Protein AF-A0A2V8T3X6-F1 (afdb_monomer)

Nearest PDB structures (foldseek):
  3t02-assembly1_A  TM=8.753E-01  e=1.734E-02  Sinorhizobium meliloti 1021
  6wfj-assembly2_BcB  TM=7.914E-01  e=2.258E-02  Homo sapiens
  3t01-assembly1_A  TM=7.800E-01  e=1.978E-02  Sinorhizobium meliloti 1021
  1ei6-assembly2_C  TM=6.274E-01  e=7.409E-02  Pseudomonas fluorescens

Mean predicted aligned error: 9.65 Å

Structure (mmCIF, N/CA/C/O backbone):
data_AF-A0A2V8T3X6-F1
#
_entry.id   AF-A0A2V8T3X6-F1
#
loop_
_atom_site.group_PDB
_atom_site.id
_atom_site.type_symbol
_atom_site.label_atom_id
_atom_site.label_alt_id
_atom_site.label_comp_id
_atom_site.label_asym_id
_atom_site.label_entity_id
_atom_site.label_seq_id
_atom_site.pdbx_PDB_ins_code
_atom_site.Cartn_x
_atom_site.Cartn_y
_atom_site.Cartn_z
_atom_site.occupancy
_atom_site.B_iso_or_equiv
_atom_site.auth_seq_id
_atom_site.auth_comp_id
_atom_site.auth_asym_id
_atom_site.auth_atom_id
_atom_site.pdbx_PDB_model_num
ATOM 1 N N . MET A 1 1 ? -16.114 24.938 5.531 1.00 47.91 1 MET A N 1
ATOM 2 C CA . MET A 1 1 ? -16.266 23.629 6.208 1.00 47.91 1 MET A CA 1
ATOM 3 C C . MET A 1 1 ? -14.876 23.075 6.481 1.00 47.91 1 MET A C 1
ATOM 5 O O . MET A 1 1 ? -14.012 23.322 5.645 1.00 47.91 1 MET A O 1
ATOM 9 N N . PRO A 1 2 ? -14.614 22.408 7.617 1.00 52.16 2 PRO A N 1
ATOM 10 C CA . PRO A 1 2 ? -13.317 21.776 7.837 1.00 52.16 2 PRO A CA 1
ATOM 11 C C . PRO A 1 2 ? -13.051 20.763 6.718 1.00 52.16 2 PRO A C 1
ATOM 13 O O . PRO A 1 2 ? -13.917 19.961 6.376 1.00 52.16 2 PRO A O 1
ATOM 16 N N . THR A 1 3 ? -11.872 20.837 6.107 1.00 78.81 3 THR A N 1
ATOM 17 C CA . THR A 1 3 ? -11.447 19.903 5.062 1.00 78.81 3 THR A CA 1
ATOM 18 C C . THR A 1 3 ? -11.249 18.522 5.680 1.00 78.81 3 THR A C 1
ATOM 20 O O . THR A 1 3 ? -10.378 18.354 6.538 1.00 78.81 3 THR A O 1
ATOM 23 N N . MET A 1 4 ? -12.049 17.542 5.257 1.00 88.06 4 MET A N 1
ATOM 24 C CA . MET A 1 4 ? -11.884 16.150 5.672 1.00 88.06 4 MET A CA 1
ATOM 25 C C . MET A 1 4 ? -10.537 15.630 5.156 1.00 88.06 4 MET A C 1
ATOM 27 O O . MET A 1 4 ? -10.270 15.676 3.957 1.00 88.06 4 MET A O 1
ATOM 31 N N . ARG A 1 5 ? -9.674 15.165 6.063 1.00 92.75 5 ARG A N 1
ATOM 32 C CA . ARG A 1 5 ? -8.387 14.545 5.724 1.00 92.75 5 ARG A CA 1
ATOM 33 C C . ARG A 1 5 ? -8.517 13.035 5.850 1.00 92.75 5 ARG A C 1
ATOM 35 O O . ARG A 1 5 ? -9.055 12.557 6.844 1.00 92.75 5 ARG A O 1
ATOM 42 N N . ILE A 1 6 ? -8.006 12.309 4.862 1.00 95.06 6 ILE A N 1
ATOM 43 C CA . ILE A 1 6 ? -8.015 10.845 4.832 1.00 95.06 6 ILE A CA 1
ATOM 44 C C . ILE A 1 6 ? -6.579 10.357 5.020 1.00 95.06 6 ILE A C 1
ATOM 46 O O . ILE A 1 6 ? -5.669 10.841 4.350 1.00 95.06 6 ILE A O 1
ATOM 50 N N . LEU A 1 7 ? -6.389 9.396 5.923 1.00 95.69 7 LEU A N 1
ATOM 51 C CA . LEU A 1 7 ? -5.131 8.681 6.113 1.00 95.69 7 LEU A CA 1
ATOM 52 C C . LEU A 1 7 ? -5.360 7.204 5.797 1.00 95.69 7 LEU A C 1
ATOM 54 O O . LEU A 1 7 ? -6.243 6.578 6.375 1.00 95.69 7 LEU A O 1
ATOM 58 N N . VAL A 1 8 ? -4.544 6.658 4.899 1.00 96.19 8 VAL A N 1
ATOM 59 C CA . VAL A 1 8 ? -4.535 5.230 4.574 1.00 96.19 8 VAL A CA 1
ATOM 60 C C . VAL A 1 8 ? -3.211 4.650 5.047 1.00 96.19 8 VAL A C 1
ATOM 62 O O . VAL A 1 8 ? -2.148 5.123 4.652 1.00 96.19 8 VAL A O 1
ATOM 65 N N . ILE A 1 9 ? -3.283 3.628 5.898 1.00 95.75 9 ILE A N 1
ATOM 66 C CA . ILE A 1 9 ? -2.121 2.894 6.400 1.00 95.75 9 ILE A CA 1
ATOM 67 C C . ILE A 1 9 ? -2.224 1.474 5.862 1.00 95.75 9 ILE A C 1
ATOM 69 O O . ILE A 1 9 ? -3.208 0.785 6.120 1.00 95.75 9 ILE A O 1
ATOM 73 N N . GLY A 1 10 ? -1.214 1.039 5.113 1.00 94.50 10 GLY A N 1
ATOM 74 C CA . GLY A 1 10 ? -1.100 -0.350 4.689 1.00 94.50 10 GLY A CA 1
ATOM 75 C C . GLY A 1 10 ? -0.056 -1.079 5.529 1.00 94.50 10 GLY A C 1
ATOM 76 O O . GLY A 1 10 ? 1.071 -0.606 5.670 1.00 94.50 10 GLY A O 1
ATOM 77 N N . LEU A 1 11 ? -0.445 -2.224 6.085 1.00 94.62 11 LEU A N 1
ATOM 78 C CA . LEU A 1 11 ? 0.423 -3.116 6.847 1.00 94.62 11 LEU A CA 1
ATOM 79 C C . LEU A 1 11 ? 0.722 -4.346 5.978 1.00 94.62 11 LEU A C 1
ATOM 81 O O . LEU A 1 11 ? -0.185 -5.123 5.682 1.00 94.62 11 LEU A O 1
ATOM 85 N N . ASP A 1 12 ? 1.969 -4.507 5.531 1.00 92.62 12 ASP A N 1
ATOM 86 C CA . ASP A 1 12 ? 2.353 -5.655 4.696 1.00 92.62 12 ASP A CA 1
ATOM 87 C C . ASP A 1 12 ? 2.423 -6.941 5.537 1.00 92.62 12 ASP A C 1
ATOM 89 O O . ASP A 1 12 ? 2.841 -6.911 6.696 1.00 92.62 12 ASP A O 1
ATOM 93 N N . ALA A 1 13 ? 1.989 -8.063 4.959 1.00 91.69 13 ALA A N 1
ATOM 94 C CA . ALA A 1 13 ? 1.886 -9.379 5.602 1.00 91.69 13 ALA A CA 1
ATOM 95 C C . ALA A 1 13 ? 1.065 -9.441 6.917 1.00 91.69 13 ALA A C 1
ATOM 97 O O . ALA A 1 13 ? 1.122 -10.440 7.638 1.00 91.69 13 ALA A O 1
ATOM 98 N N . ALA A 1 14 ? 0.256 -8.423 7.226 1.00 93.44 14 ALA A N 1
ATOM 99 C CA . ALA A 1 14 ? -0.560 -8.362 8.439 1.00 93.44 14 ALA A CA 1
ATOM 100 C C . ALA A 1 14 ? -1.941 -9.016 8.238 1.00 93.44 14 ALA A C 1
ATOM 102 O O . ALA A 1 14 ? -2.968 -8.341 8.181 1.00 93.44 14 ALA A O 1
ATOM 103 N N . THR A 1 15 ? -1.973 -10.344 8.086 1.00 93.81 15 THR A N 1
ATOM 104 C CA . THR A 1 15 ? -3.241 -11.091 7.964 1.00 93.81 15 THR A CA 1
ATOM 105 C C . THR A 1 15 ? -4.103 -10.967 9.227 1.00 93.81 15 THR A C 1
ATOM 107 O O . THR A 1 15 ? -3.590 -10.888 10.347 1.00 93.81 15 THR A O 1
ATOM 110 N N . MET A 1 16 ? -5.427 -11.034 9.056 1.00 94.56 16 MET A N 1
ATOM 111 C CA . MET A 1 16 ? -6.377 -11.080 10.172 1.00 94.56 16 MET A CA 1
ATOM 112 C C . MET A 1 16 ? -6.177 -12.311 11.067 1.00 94.56 16 MET A C 1
ATOM 114 O O . MET A 1 16 ? -6.451 -12.235 12.258 1.00 94.56 16 MET A O 1
ATOM 118 N N . ASP A 1 17 ? -5.583 -13.392 10.545 1.00 95.69 17 ASP A N 1
ATOM 119 C CA . ASP A 1 17 ? -5.224 -14.578 11.346 1.00 95.69 17 ASP A CA 1
ATOM 120 C C . ASP A 1 17 ? -4.177 -14.279 12.434 1.00 95.69 17 ASP A C 1
ATOM 122 O O . ASP A 1 17 ? -4.052 -15.032 13.395 1.00 95.69 17 ASP A O 1
ATOM 126 N N . LEU A 1 18 ? -3.418 -13.186 12.286 1.00 96.12 18 LEU A N 1
ATOM 127 C CA . LEU A 1 18 ? -2.475 -12.692 13.291 1.00 96.12 18 LEU A CA 1
ATOM 128 C C . LEU A 1 18 ? -3.083 -11.551 14.110 1.00 96.12 18 LEU A C 1
ATOM 130 O O . LEU A 1 18 ? -2.941 -11.519 15.332 1.00 96.12 18 LEU A O 1
ATOM 134 N N . ILE A 1 19 ? -3.768 -10.620 13.439 1.00 97.12 19 ILE A N 1
ATOM 135 C CA . ILE A 1 19 ? -4.337 -9.433 14.084 1.00 97.12 19 ILE A CA 1
ATOM 136 C C . ILE A 1 19 ? -5.408 -9.824 15.104 1.00 97.12 19 ILE A C 1
ATOM 138 O O . ILE A 1 19 ? -5.366 -9.319 16.223 1.00 97.12 19 ILE A O 1
ATOM 142 N N . GLU A 1 20 ? -6.337 -10.721 14.762 1.00 96.62 20 GLU A N 1
ATOM 143 C CA . GLU A 1 20 ? -7.464 -11.071 15.638 1.00 96.62 20 GLU A CA 1
ATOM 144 C C . GLU A 1 20 ? -6.998 -11.714 16.964 1.00 96.62 20 GLU A C 1
ATOM 146 O O . GLU A 1 20 ? -7.388 -11.206 18.022 1.00 96.62 20 GLU A O 1
ATOM 151 N N . PRO A 1 21 ? -6.114 -12.741 16.984 1.00 97.94 21 PRO A N 1
ATOM 152 C CA . PRO A 1 21 ? -5.614 -13.295 18.244 1.00 97.94 21 PRO A CA 1
ATOM 153 C C . PRO A 1 21 ? -4.816 -12.289 19.079 1.00 97.94 21 PRO A C 1
ATOM 155 O O . PRO A 1 21 ? -4.956 -12.251 20.302 1.00 97.94 21 PRO A O 1
ATOM 158 N N . TRP A 1 22 ? -3.987 -11.452 18.447 1.00 98.12 22 TRP A N 1
ATOM 159 C CA . TRP A 1 22 ? -3.198 -10.445 19.163 1.00 98.12 22 TRP A CA 1
ATOM 160 C C . TRP A 1 22 ? -4.058 -9.309 19.719 1.00 98.12 22 TRP A C 1
ATOM 162 O O . TRP A 1 22 ? -3.785 -8.816 20.816 1.00 98.12 22 TRP A O 1
ATOM 172 N N . ALA A 1 23 ? -5.108 -8.913 19.003 1.00 97.50 23 ALA A N 1
ATOM 173 C CA . ALA A 1 23 ? -6.103 -7.963 19.482 1.00 97.50 23 ALA A CA 1
ATOM 174 C C . ALA A 1 23 ? -6.865 -8.526 20.690 1.00 97.50 23 ALA A C 1
ATOM 176 O O . ALA A 1 23 ? -6.985 -7.834 21.702 1.00 97.50 23 ALA A O 1
ATOM 177 N N . ALA A 1 24 ? -7.300 -9.791 20.626 1.00 97.06 24 ALA A N 1
ATOM 178 C CA . ALA A 1 24 ? -7.980 -10.476 21.728 1.00 97.06 24 ALA A CA 1
ATOM 179 C C . ALA A 1 24 ? -7.087 -10.639 22.971 1.00 97.06 24 ALA A C 1
ATOM 181 O O . ALA A 1 24 ? -7.563 -10.516 24.097 1.00 97.06 24 ALA A O 1
ATOM 182 N N . ALA A 1 25 ? -5.782 -10.850 22.776 1.00 98.19 25 ALA A N 1
ATOM 183 C CA . ALA A 1 25 ? -4.788 -10.886 23.850 1.00 98.19 25 ALA A CA 1
ATOM 184 C C . ALA A 1 25 ? -4.411 -9.492 24.402 1.00 98.19 25 ALA A C 1
ATOM 186 O O . ALA A 1 25 ? -3.598 -9.389 25.319 1.00 98.19 25 ALA A O 1
ATOM 187 N N . GLY A 1 26 ? -4.977 -8.410 23.854 1.00 97.81 26 GLY A N 1
ATOM 188 C CA . GLY A 1 26 ? -4.733 -7.038 24.306 1.00 97.81 26 GLY A CA 1
ATOM 189 C C . GLY A 1 26 ? -3.419 -6.419 23.817 1.00 97.81 26 GLY A C 1
ATOM 190 O O . GLY A 1 26 ? -3.028 -5.361 24.305 1.00 97.81 26 GLY A O 1
ATOM 191 N N . HIS A 1 27 ? -2.728 -7.031 22.849 1.00 98.38 27 HIS A N 1
ATOM 192 C CA . HIS A 1 27 ? -1.441 -6.536 22.342 1.00 98.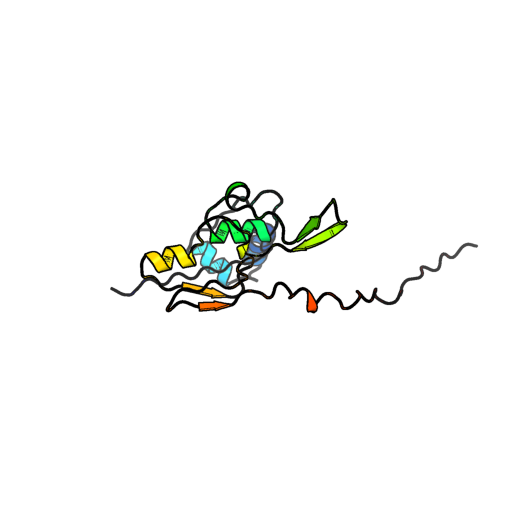38 27 HIS A CA 1
ATOM 193 C C . HIS A 1 27 ? -1.571 -5.395 21.322 1.00 98.38 27 HIS A C 1
ATOM 195 O O . HIS A 1 27 ? -0.602 -4.671 21.096 1.00 98.38 27 HIS A O 1
ATOM 201 N N . LEU A 1 28 ? -2.746 -5.218 20.707 1.00 98.00 28 LEU A N 1
ATOM 202 C CA . LEU A 1 28 ? -2.975 -4.255 19.620 1.00 98.00 28 LEU A CA 1
ATOM 203 C C . LEU A 1 28 ? -4.069 -3.221 19.955 1.00 98.00 28 LEU A C 1
ATOM 205 O O . LEU A 1 28 ? -5.032 -3.094 19.201 1.00 98.00 28 LEU A O 1
ATOM 209 N N . PRO A 1 29 ? -3.943 -2.439 21.044 1.00 97.56 29 PRO A N 1
ATOM 210 C CA . PRO A 1 29 ? -5.030 -1.593 21.549 1.00 97.56 29 PRO A CA 1
ATOM 211 C C . PRO A 1 29 ? -5.560 -0.582 20.520 1.00 97.56 29 PRO A C 1
ATOM 213 O O . PRO A 1 29 ? -6.765 -0.357 20.445 1.00 97.56 29 PRO A O 1
ATOM 216 N N . ALA A 1 30 ? -4.682 -0.013 19.685 1.00 97.19 30 ALA A N 1
ATOM 217 C CA . ALA A 1 30 ? -5.084 0.930 18.641 1.00 97.19 30 ALA A CA 1
ATOM 218 C C . ALA A 1 30 ? -5.902 0.262 17.520 1.00 97.19 30 ALA A C 1
ATOM 220 O O . ALA A 1 30 ? -6.923 0.802 17.104 1.00 97.19 30 ALA A O 1
ATOM 221 N N . LEU A 1 31 ? -5.482 -0.919 17.048 1.00 96.81 31 LEU A N 1
ATOM 222 C CA . LEU A 1 31 ? -6.227 -1.658 16.023 1.00 96.81 31 LEU A CA 1
ATOM 223 C C . LEU A 1 31 ? -7.543 -2.201 16.584 1.00 96.81 31 LEU A C 1
ATOM 225 O O . LEU A 1 31 ? -8.559 -2.100 15.906 1.00 96.81 31 LEU A O 1
ATOM 229 N N . THR A 1 32 ? -7.554 -2.682 17.830 1.00 97.69 32 THR A N 1
ATOM 230 C CA . THR A 1 32 ? -8.784 -3.098 18.518 1.00 97.69 32 THR A CA 1
ATOM 231 C C . THR A 1 32 ? -9.801 -1.956 18.578 1.00 97.69 32 THR A C 1
ATOM 233 O O . THR A 1 32 ? -10.964 -2.162 18.242 1.00 97.69 32 THR A O 1
ATOM 236 N N . GLY A 1 33 ? -9.373 -0.740 18.943 1.00 97.94 33 GLY A N 1
ATOM 237 C CA . GLY A 1 33 ? -10.243 0.442 18.937 1.00 97.94 33 GLY A CA 1
ATOM 238 C C . GLY A 1 33 ? -10.826 0.733 17.552 1.00 97.94 33 GLY A C 1
ATOM 239 O O . GLY A 1 33 ? -12.040 0.843 17.403 1.00 97.94 33 GLY A O 1
ATOM 240 N N . LEU A 1 34 ? -9.977 0.753 16.517 1.00 96.69 34 LEU A N 1
ATOM 241 C CA . LEU A 1 34 ? -10.409 0.981 15.131 1.00 96.69 34 LEU A CA 1
ATOM 242 C C . LEU A 1 34 ? -11.388 -0.088 14.623 1.00 96.69 34 LEU A C 1
ATOM 244 O O . LEU A 1 34 ? -12.322 0.237 13.894 1.00 96.69 34 LEU A O 1
ATOM 248 N N . MET A 1 35 ? -11.189 -1.353 14.997 1.00 96.00 35 MET A N 1
ATOM 249 C CA . MET A 1 35 ? -12.082 -2.450 14.617 1.00 96.00 35 MET A CA 1
ATOM 250 C C . MET A 1 35 ? -13.438 -2.370 15.328 1.00 96.00 35 MET A C 1
ATOM 252 O O . MET A 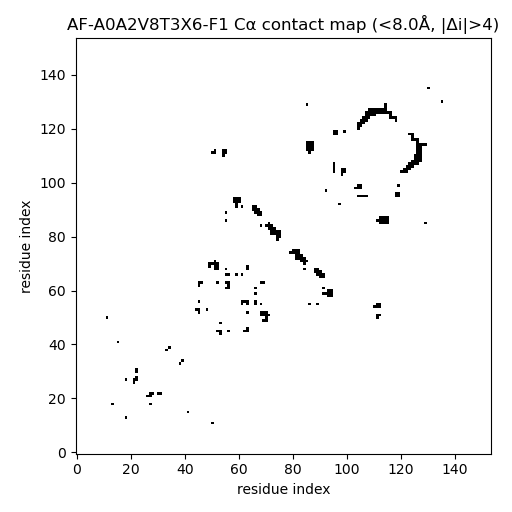1 35 ? -14.446 -2.704 14.711 1.00 96.00 35 MET A O 1
ATOM 256 N N . ASN A 1 36 ? -13.466 -1.921 16.588 1.00 97.06 36 ASN A N 1
ATOM 257 C CA . ASN A 1 36 ? -14.688 -1.815 17.392 1.00 97.06 36 ASN A CA 1
ATOM 258 C C . ASN A 1 36 ? -15.534 -0.582 17.043 1.00 97.06 36 ASN A C 1
ATOM 260 O O . ASN A 1 36 ? -16.760 -0.653 17.067 1.00 97.06 36 ASN A O 1
ATOM 264 N N . GLU A 1 37 ? -14.891 0.551 16.758 1.00 97.88 37 GLU A N 1
ATOM 265 C CA . GLU A 1 37 ? -15.569 1.822 16.459 1.00 97.88 37 GLU A CA 1
ATOM 266 C C . GLU A 1 37 ? -15.839 2.015 14.959 1.00 97.88 37 GLU A C 1
ATOM 268 O O . GLU A 1 37 ? -16.645 2.862 14.571 1.00 97.88 37 GLU A O 1
ATOM 273 N N . GLY A 1 38 ? -15.150 1.249 14.110 1.00 96.19 38 GLY A N 1
ATOM 274 C CA . GLY A 1 38 ? -15.229 1.330 12.657 1.00 96.19 38 GLY A CA 1
ATOM 275 C C . GLY A 1 38 ? -15.822 0.079 12.012 1.00 96.19 38 GLY A C 1
ATOM 276 O 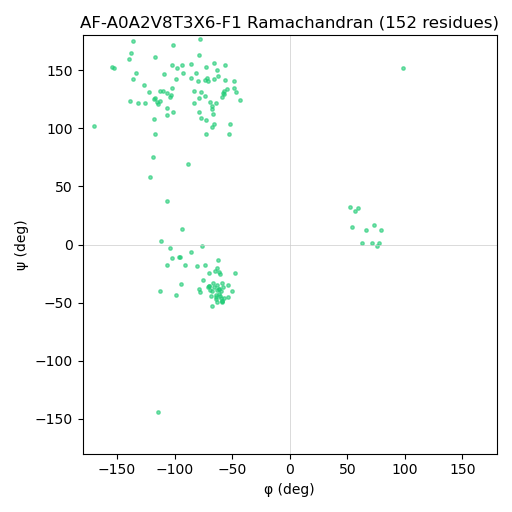O . GLY A 1 38 ? -16.743 -0.551 12.522 1.00 96.19 38 GLY A O 1
ATOM 277 N N . ALA A 1 39 ? -15.289 -0.268 10.841 1.00 96.06 39 ALA A N 1
ATOM 278 C CA . ALA A 1 39 ? -15.651 -1.473 10.109 1.00 96.06 39 ALA A CA 1
ATOM 279 C C . ALA A 1 39 ? -14.390 -2.276 9.783 1.00 96.06 39 ALA A C 1
ATOM 281 O O . ALA A 1 39 ? -13.379 -1.718 9.355 1.00 96.06 39 ALA A O 1
ATOM 282 N N . SER A 1 40 ? -14.465 -3.594 9.953 1.00 95.31 40 SER A N 1
ATOM 283 C CA . SER A 1 40 ? -13.390 -4.518 9.603 1.00 95.31 40 SER A CA 1
ATOM 284 C C . SER A 1 40 ? -13.954 -5.741 8.887 1.00 95.31 40 SER A C 1
ATOM 286 O O . SER A 1 40 ? -15.056 -6.202 9.180 1.00 95.31 40 SER A O 1
ATOM 288 N N . ALA A 1 41 ? -13.218 -6.232 7.891 1.00 94.44 41 ALA A N 1
ATOM 289 C CA . ALA A 1 41 ? -13.588 -7.409 7.121 1.00 94.44 41 ALA A CA 1
ATOM 290 C C . ALA A 1 41 ? -12.343 -8.076 6.535 1.00 94.44 41 ALA A C 1
ATOM 292 O O . ALA A 1 41 ? -11.340 -7.419 6.244 1.00 94.44 41 ALA A O 1
ATOM 293 N N . ARG A 1 42 ? -12.431 -9.388 6.309 1.00 95.06 42 ARG A N 1
ATOM 294 C CA . ARG A 1 42 ? -11.423 -10.139 5.558 1.00 95.06 42 ARG A CA 1
ATOM 295 C C . ARG A 1 42 ? -1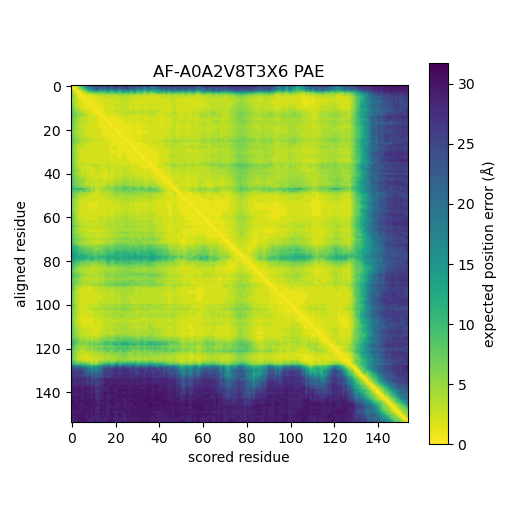1.639 -9.902 4.066 1.00 95.06 42 ARG A C 1
ATOM 297 O O . ARG A 1 42 ? -12.738 -10.116 3.561 1.00 95.06 42 ARG A O 1
ATOM 304 N N . LEU A 1 43 ? -10.590 -9.474 3.369 1.00 91.81 43 LEU A N 1
ATOM 305 C CA . LEU A 1 43 ? -10.622 -9.223 1.929 1.00 91.81 43 LEU A CA 1
ATOM 306 C C . LEU A 1 43 ? -9.818 -10.283 1.178 1.00 91.81 43 LEU A C 1
ATOM 308 O O . LEU A 1 43 ? -8.801 -10.776 1.666 1.00 91.81 43 LEU A O 1
ATOM 312 N N . LEU A 1 44 ? -10.268 -10.610 -0.033 1.00 92.56 44 LEU A N 1
ATOM 313 C CA . LEU A 1 44 ? -9.489 -11.424 -0.957 1.00 92.56 44 LEU A CA 1
ATOM 314 C C . LEU A 1 44 ? -8.345 -10.582 -1.528 1.00 92.56 44 LEU A C 1
ATOM 316 O O . LEU A 1 44 ? -8.563 -9.485 -2.040 1.00 92.56 44 LEU A O 1
ATOM 320 N N . SER A 1 45 ? -7.127 -11.113 -1.438 1.00 93.12 45 SER A N 1
ATOM 321 C CA . SER A 1 45 ? -5.946 -10.504 -2.050 1.00 93.12 45 SER A CA 1
ATOM 322 C C . SER A 1 45 ? -5.892 -10.788 -3.557 1.00 93.12 45 SER A C 1
ATOM 324 O O . SER A 1 45 ? -6.720 -11.513 -4.115 1.00 93.12 45 SER A O 1
ATOM 326 N N . THR A 1 46 ? -4.894 -10.226 -4.236 1.00 93.81 46 THR A N 1
ATOM 327 C CA . THR A 1 46 ? -4.626 -10.530 -5.644 1.00 93.81 46 THR A CA 1
ATOM 328 C C . THR A 1 46 ? -4.194 -11.991 -5.829 1.00 93.81 46 THR A C 1
ATOM 330 O O . THR A 1 46 ? -3.616 -12.571 -4.902 1.00 93.81 46 THR A O 1
ATOM 333 N N . PRO A 1 47 ? -4.371 -12.581 -7.028 1.00 89.88 47 PRO A N 1
ATOM 334 C CA . PRO A 1 47 ? -3.830 -13.902 -7.346 1.00 89.88 47 PRO A CA 1
ATOM 335 C C . PRO A 1 47 ? -2.349 -14.030 -6.965 1.00 89.88 47 PRO A C 1
ATOM 337 O O . PRO A 1 47 ? -1.576 -13.086 -7.128 1.00 89.88 47 PRO A O 1
ATOM 340 N N . ASN A 1 48 ? -1.966 -15.193 -6.435 1.00 86.38 48 ASN A N 1
ATOM 341 C CA . ASN A 1 48 ? -0.622 -15.504 -5.922 1.00 86.38 48 ASN A CA 1
ATOM 342 C C . ASN A 1 48 ? -0.151 -14.661 -4.718 1.00 86.38 48 ASN A C 1
ATOM 344 O O . ASN A 1 48 ? 0.963 -14.872 -4.249 1.00 86.38 48 ASN A O 1
ATOM 348 N N . MET A 1 49 ? -0.981 -13.740 -4.202 1.00 89.31 49 MET A N 1
ATOM 349 C CA . MET A 1 49 ? -0.736 -12.951 -2.982 1.00 89.31 49 MET A CA 1
ATOM 350 C C . MET A 1 49 ? 0.620 -12.224 -2.963 1.00 89.31 49 MET A C 1
ATOM 352 O O . MET A 1 49 ? 1.226 -12.035 -1.912 1.00 89.31 49 MET A O 1
ATOM 356 N N . HIS A 1 50 ? 1.109 -11.810 -4.133 1.00 93.50 50 HIS A N 1
ATOM 357 C CA . HIS A 1 50 ? 2.408 -11.159 -4.253 1.00 93.50 50 HIS A CA 1
ATOM 358 C C . HIS A 1 50 ? 2.301 -9.657 -3.950 1.00 93.50 50 HIS A C 1
ATOM 360 O O . HIS A 1 50 ? 1.459 -8.968 -4.533 1.00 93.50 50 HIS A O 1
ATOM 366 N N . SER A 1 51 ? 3.190 -9.114 -3.108 1.00 92.88 51 SER A N 1
ATOM 367 C CA . SER A 1 51 ? 3.094 -7.712 -2.663 1.00 92.88 51 SER A CA 1
ATOM 368 C C . SER A 1 51 ? 3.155 -6.711 -3.825 1.00 92.88 51 SER A C 1
ATOM 370 O O . SER A 1 51 ? 2.375 -5.766 -3.852 1.00 92.88 51 SER A O 1
ATOM 372 N N . ALA A 1 52 ? 4.013 -6.929 -4.831 1.00 93.81 52 ALA A N 1
ATOM 373 C CA . ALA A 1 52 ? 4.095 -6.067 -6.020 1.00 93.81 52 ALA A CA 1
ATOM 374 C C . ALA A 1 52 ? 2.732 -5.885 -6.711 1.00 93.81 52 ALA A C 1
ATOM 376 O O . ALA A 1 52 ? 2.332 -4.769 -7.044 1.00 93.81 52 ALA A O 1
ATOM 377 N N . SER A 1 53 ? 2.014 -6.995 -6.878 1.00 95.88 53 SER A N 1
ATOM 378 C CA . SER A 1 53 ? 0.675 -7.036 -7.453 1.00 95.88 53 SER A CA 1
ATOM 379 C C . SER A 1 53 ? -0.339 -6.350 -6.538 1.00 95.88 53 SER A C 1
ATOM 381 O O . SER A 1 53 ? -1.011 -5.412 -6.965 1.00 95.88 53 SER A O 1
ATOM 383 N N . ALA A 1 54 ? -0.390 -6.744 -5.262 1.00 95.88 54 ALA A N 1
ATOM 384 C CA . ALA A 1 54 ? -1.351 -6.216 -4.296 1.00 95.88 54 ALA A CA 1
ATOM 385 C C . ALA A 1 54 ? -1.241 -4.691 -4.114 1.00 95.88 54 ALA A C 1
ATOM 387 O O . ALA A 1 54 ? -2.240 -3.981 -4.224 1.00 95.88 54 ALA A O 1
ATOM 388 N N . TRP A 1 55 ? -0.030 -4.164 -3.913 1.00 96.06 55 TRP A N 1
ATOM 389 C CA . TRP A 1 55 ? 0.191 -2.724 -3.751 1.00 96.06 55 TRP A CA 1
ATOM 390 C C . TRP A 1 55 ? -0.136 -1.933 -5.020 1.00 96.06 55 TRP A C 1
ATOM 392 O O . TRP A 1 55 ? -0.713 -0.850 -4.935 1.00 96.06 55 TRP A O 1
ATOM 402 N N . THR A 1 56 ? 0.154 -2.482 -6.202 1.00 96.12 56 THR A N 1
ATOM 403 C CA . THR A 1 56 ? -0.230 -1.835 -7.467 1.00 96.12 56 THR A CA 1
ATOM 404 C C . THR A 1 56 ? -1.751 -1.819 -7.644 1.00 96.12 56 THR A C 1
ATOM 406 O O . THR A 1 56 ? -2.305 -0.802 -8.070 1.00 96.12 56 THR A O 1
ATOM 409 N N . SER A 1 57 ? -2.444 -2.899 -7.271 1.00 96.81 57 SER A N 1
ATOM 410 C CA . SER A 1 57 ? -3.910 -2.945 -7.276 1.00 96.81 57 SER A CA 1
ATOM 411 C C . SER A 1 57 ? -4.512 -1.910 -6.319 1.00 96.81 57 SER A C 1
ATOM 413 O O . SE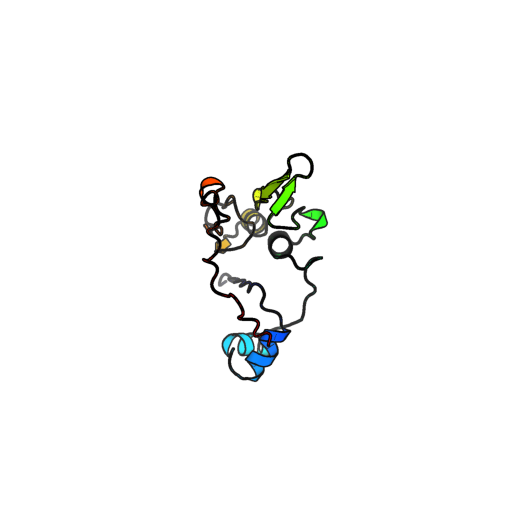R A 1 57 ? -5.436 -1.201 -6.708 1.00 96.81 57 SER A O 1
ATOM 415 N N . ILE A 1 58 ? -3.952 -1.745 -5.113 1.00 96.06 58 ILE A N 1
ATOM 416 C CA . ILE A 1 58 ? -4.367 -0.697 -4.158 1.00 96.06 58 ILE A CA 1
ATOM 417 C C . ILE A 1 58 ? -4.186 0.699 -4.766 1.00 96.06 58 ILE A C 1
ATOM 419 O O . ILE A 1 58 ? -5.084 1.533 -4.684 1.00 96.06 58 ILE A O 1
ATOM 423 N N . LEU A 1 59 ? -3.035 0.956 -5.392 1.00 95.75 59 LEU A N 1
ATOM 424 C CA . LEU A 1 59 ? -2.716 2.266 -5.961 1.00 95.75 59 LEU A CA 1
ATOM 425 C C . LEU A 1 59 ? -3.601 2.645 -7.151 1.00 95.75 59 LEU A C 1
ATOM 427 O O . LEU A 1 59 ? -3.853 3.829 -7.349 1.00 95.75 59 LEU A O 1
ATOM 431 N N . THR A 1 60 ? -4.021 1.674 -7.961 1.00 96.69 60 THR A N 1
ATOM 432 C CA . THR A 1 60 ? -4.707 1.919 -9.245 1.00 96.69 60 THR A CA 1
ATOM 433 C C . THR A 1 60 ? -6.203 1.605 -9.215 1.00 96.69 60 THR A C 1
ATOM 435 O O . THR A 1 60 ? -6.935 2.022 -10.109 1.00 96.69 60 THR A O 1
ATOM 438 N N . GLY A 1 61 ? -6.672 0.832 -8.232 1.00 96.50 61 GLY A N 1
ATOM 439 C CA . GLY A 1 61 ? -8.017 0.248 -8.238 1.00 96.50 61 GLY A CA 1
ATOM 440 C C . GLY A 1 61 ? -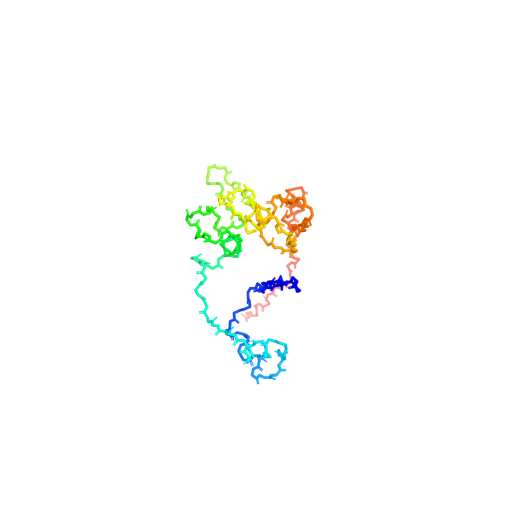8.230 -0.798 -9.342 1.00 96.50 61 GLY A C 1
ATOM 441 O O . GLY A 1 61 ? -9.366 -1.172 -9.635 1.00 96.50 61 GLY A O 1
ATOM 442 N N . LEU A 1 62 ? -7.158 -1.258 -9.994 1.00 96.94 62 LEU A N 1
ATOM 443 C CA . LEU A 1 62 ? -7.201 -2.228 -11.085 1.00 96.94 62 LEU A CA 1
ATOM 444 C C . LEU A 1 62 ? -6.792 -3.617 -10.594 1.00 96.94 62 LEU A C 1
ATOM 446 O O . LEU A 1 62 ? -6.029 -3.750 -9.647 1.00 96.94 62 LEU A O 1
ATOM 450 N N . ASN A 1 63 ? -7.255 -4.662 -11.280 1.00 95.69 63 ASN A N 1
ATOM 451 C CA . ASN A 1 63 ? -6.737 -6.013 -11.065 1.00 95.69 63 ASN A CA 1
ATOM 452 C C . ASN A 1 63 ? -5.379 -6.212 -11.780 1.00 95.69 63 ASN A C 1
ATOM 454 O O . ASN A 1 63 ? -5.083 -5.474 -12.728 1.00 95.69 63 ASN A O 1
ATOM 458 N N . PRO A 1 64 ? -4.597 -7.248 -11.418 1.00 96.00 64 PRO A N 1
ATOM 459 C CA . PRO A 1 64 ? -3.269 -7.481 -11.998 1.00 96.00 64 PRO A CA 1
ATOM 460 C C . PRO A 1 64 ? -3.239 -7.665 -13.509 1.00 96.00 64 PRO A C 1
ATOM 462 O O . PRO A 1 64 ? -2.317 -7.185 -14.164 1.00 96.00 64 PRO A O 1
ATOM 465 N N . GLY A 1 65 ? -4.284 -8.259 -14.089 1.00 95.62 65 GLY A N 1
ATOM 466 C CA . GLY A 1 65 ? -4.419 -8.375 -15.541 1.00 95.62 65 GLY A CA 1
ATOM 467 C C . GLY A 1 65 ? -4.582 -7.028 -16.253 1.00 95.62 65 GLY A C 1
ATOM 468 O O . GLY A 1 65 ? -4.266 -6.925 -17.434 1.00 95.62 65 GLY A O 1
ATOM 469 N N . ARG A 1 66 ? -5.045 -5.984 -15.552 1.00 96.62 66 ARG A N 1
ATOM 470 C CA . ARG A 1 66 ? -5.215 -4.630 -16.102 1.00 96.62 66 ARG A CA 1
ATOM 471 C C . ARG A 1 66 ? -4.029 -3.704 -15.854 1.00 96.62 66 ARG A C 1
ATOM 473 O O . ARG A 1 66 ? -3.797 -2.853 -16.707 1.00 96.62 66 ARG A O 1
ATOM 480 N N . HIS A 1 67 ? -3.329 -3.823 -14.720 1.00 96.44 67 HIS A N 1
ATOM 481 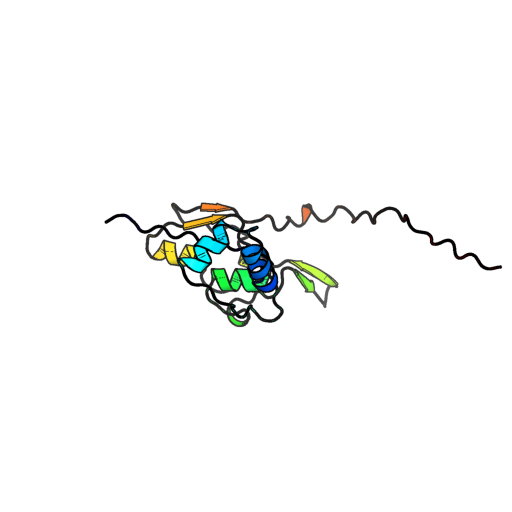C CA . HIS A 1 67 ? -2.154 -2.988 -14.416 1.00 96.44 67 HIS A CA 1
ATOM 482 C C . HIS A 1 67 ? -0.806 -3.638 -14.782 1.00 96.44 67 HIS A C 1
ATOM 484 O O . HIS A 1 67 ? 0.221 -2.965 -14.740 1.00 96.44 67 HIS A O 1
ATOM 490 N N . GLY A 1 68 ? -0.785 -4.935 -15.115 1.00 94.94 68 GLY A N 1
ATOM 491 C CA . GLY A 1 68 ? 0.361 -5.631 -15.719 1.00 94.94 68 GLY A CA 1
ATOM 492 C C . GLY A 1 68 ? 1.511 -6.009 -14.778 1.00 94.94 68 GLY A C 1
ATOM 493 O O . GLY A 1 68 ? 2.496 -6.587 -15.226 1.00 94.94 68 GLY A O 1
ATOM 494 N N . LEU A 1 69 ? 1.401 -5.720 -13.479 1.00 93.94 69 LEU A N 1
ATOM 495 C CA . LEU A 1 69 ? 2.442 -6.006 -12.485 1.00 93.94 69 LEU A CA 1
ATOM 496 C C . LEU A 1 69 ? 2.042 -7.181 -11.595 1.00 93.94 69 LEU A C 1
ATOM 498 O O . LEU A 1 69 ? 1.072 -7.088 -10.851 1.00 93.94 69 LEU A O 1
ATOM 502 N N . PHE A 1 70 ? 2.822 -8.261 -11.638 1.00 93.69 70 PHE A N 1
ATOM 503 C CA . PHE A 1 70 ? 2.539 -9.491 -10.890 1.00 93.69 70 PHE A CA 1
ATOM 504 C C . PHE A 1 70 ? 3.564 -9.763 -9.787 1.00 93.69 70 PHE A C 1
ATOM 506 O O . PHE A 1 70 ? 3.202 -10.174 -8.689 1.00 93.69 70 PHE A O 1
ATOM 513 N N . VAL A 1 71 ? 4.842 -9.505 -10.064 1.00 93.31 71 VAL A N 1
ATOM 514 C CA . VAL A 1 71 ? 5.984 -9.816 -9.193 1.00 93.31 71 VAL A CA 1
ATOM 515 C C . VAL A 1 71 ? 6.977 -8.652 -9.189 1.00 93.31 71 VAL A C 1
ATOM 517 O O . VAL A 1 71 ? 6.914 -7.773 -10.045 1.00 93.31 71 VAL A O 1
ATOM 520 N N . PHE A 1 72 ? 7.904 -8.628 -8.228 1.00 91.44 72 PHE A N 1
ATOM 521 C CA . PHE A 1 72 ? 8.964 -7.607 -8.188 1.00 91.44 72 PHE A CA 1
ATOM 522 C C . PHE A 1 72 ? 10.062 -7.849 -9.222 1.00 91.44 72 PHE A C 1
ATOM 524 O O . PHE A 1 72 ? 10.692 -6.909 -9.703 1.00 91.44 72 PHE A O 1
ATOM 531 N N . SER A 1 73 ? 10.313 -9.111 -9.551 1.00 92.31 73 SER A N 1
ATOM 532 C CA . SER A 1 73 ? 11.313 -9.497 -10.531 1.00 92.31 73 SER A CA 1
ATOM 533 C C . SER A 1 73 ? 10.953 -10.821 -11.170 1.00 92.31 73 SER A C 1
ATOM 535 O O . SER A 1 73 ? 10.354 -11.669 -10.512 1.00 92.31 73 SER A O 1
ATOM 537 N N . ASP A 1 74 ? 11.395 -11.006 -12.402 1.00 91.12 74 ASP A N 1
ATOM 538 C CA . ASP A 1 74 ? 11.280 -12.260 -13.135 1.00 91.12 74 ASP A CA 1
ATOM 539 C C . ASP A 1 74 ? 12.600 -12.570 -13.851 1.00 91.12 74 ASP A C 1
ATOM 541 O O . ASP A 1 74 ? 13.553 -11.782 -13.812 1.00 91.12 74 ASP A O 1
ATOM 545 N N . ARG A 1 75 ? 12.688 -13.736 -14.479 1.00 91.75 75 ARG A N 1
ATOM 546 C CA . ARG A 1 75 ? 13.832 -14.154 -15.275 1.00 91.75 75 ARG A CA 1
ATOM 547 C C . ARG A 1 75 ? 13.497 -14.040 -16.753 1.00 91.75 75 ARG A C 1
ATOM 549 O O . ARG A 1 75 ? 12.546 -14.634 -17.242 1.00 91.75 75 ARG A O 1
ATOM 556 N N . ASP A 1 76 ? 14.343 -13.333 -17.483 1.00 90.44 76 ASP A N 1
ATOM 557 C CA . ASP A 1 76 ? 14.352 -13.407 -18.935 1.00 90.44 76 ASP A CA 1
ATOM 558 C C . ASP A 1 76 ? 14.805 -14.816 -19.343 1.00 90.44 76 ASP A C 1
ATOM 560 O O . ASP A 1 76 ? 15.949 -15.206 -19.102 1.00 90.44 76 ASP A O 1
ATOM 564 N N . PHE A 1 77 ? 13.903 -15.597 -19.935 1.00 89.50 77 PHE A N 1
ATOM 565 C CA . PHE A 1 77 ? 14.184 -16.974 -20.343 1.00 89.50 77 PHE A CA 1
ATOM 566 C C . PHE A 1 77 ? 15.141 -17.075 -21.535 1.00 89.50 77 PHE A C 1
ATOM 568 O O . PHE A 1 77 ? 15.822 -18.090 -21.669 1.00 89.50 77 PHE A O 1
ATOM 575 N N . ALA A 1 78 ? 15.236 -16.042 -22.373 1.00 91.75 78 ALA A N 1
ATOM 576 C CA . ALA A 1 78 ? 16.146 -16.030 -23.513 1.00 91.75 78 ALA A CA 1
ATOM 577 C C . ALA A 1 78 ? 17.583 -15.730 -23.075 1.00 91.75 78 ALA A C 1
ATOM 579 O O . ALA A 1 78 ? 18.529 -16.349 -23.560 1.00 91.75 78 ALA A O 1
ATOM 580 N N . THR A 1 79 ? 17.761 -14.788 -22.146 1.00 92.19 79 THR A N 1
ATOM 581 C CA . THR A 1 79 ? 19.101 -14.355 -21.707 1.00 92.19 79 THR A CA 1
ATOM 582 C C . THR A 1 79 ? 19.533 -14.936 -20.363 1.00 92.19 79 THR A C 1
ATOM 584 O O . THR A 1 79 ? 20.692 -14.805 -19.968 1.00 92.19 79 THR A O 1
ATOM 587 N N . GLY A 1 80 ? 18.609 -15.550 -19.628 1.00 91.31 80 GLY A N 1
ATOM 588 C CA . GLY A 1 80 ? 18.804 -16.056 -18.274 1.00 91.31 80 GLY A CA 1
ATOM 589 C C . GLY A 1 80 ? 18.932 -14.971 -17.200 1.00 91.31 80 GLY A C 1
ATOM 590 O O . GLY A 1 80 ? 19.139 -15.328 -16.038 1.00 91.31 80 GLY A O 1
ATOM 591 N N . LYS A 1 81 ? 18.835 -13.682 -17.555 1.00 91.69 81 LYS A N 1
ATOM 592 C CA . LYS A 1 81 ? 19.062 -12.545 -16.650 1.00 91.69 81 LYS A CA 1
ATOM 593 C C . LYS A 1 81 ? 17.835 -12.247 -15.793 1.00 91.69 81 LYS A C 1
ATOM 595 O O . LYS A 1 81 ? 16.704 -12.387 -16.242 1.00 91.69 81 LYS A O 1
ATOM 600 N N . GLN A 1 82 ? 18.067 -11.771 -14.573 1.00 91.62 82 GLN A N 1
ATOM 601 C CA . GLN A 1 82 ? 16.999 -11.258 -13.719 1.00 91.62 82 GLN A CA 1
ATOM 602 C C . GLN A 1 82 ? 16.582 -9.854 -14.173 1.00 91.62 82 GLN A C 1
ATOM 604 O O . GLN A 1 82 ? 17.424 -8.974 -14.382 1.00 91.62 82 GLN A O 1
ATOM 609 N N . VAL A 1 83 ? 15.277 -9.656 -14.308 1.00 90.50 83 VAL A N 1
ATOM 610 C CA . VAL A 1 83 ? 14.621 -8.400 -14.666 1.00 90.50 83 VAL A CA 1
ATOM 611 C C . VAL A 1 83 ? 13.838 -7.924 -13.453 1.00 90.50 83 VAL A C 1
ATOM 613 O O . VAL A 1 83 ? 13.111 -8.702 -12.848 1.00 90.50 83 VAL A O 1
ATOM 616 N N . PHE A 1 84 ? 13.987 -6.652 -13.090 1.00 91.12 84 PHE A N 1
ATOM 617 C CA . PHE A 1 84 ? 13.252 -6.035 -11.987 1.00 91.12 84 PHE A CA 1
ATOM 618 C C . PHE A 1 84 ? 12.183 -5.107 -12.541 1.00 91.12 84 PHE A C 1
ATOM 620 O O . PHE A 1 84 ? 12.483 -4.247 -13.373 1.00 91.12 84 PHE A O 1
ATOM 627 N N . PHE A 1 85 ? 10.965 -5.267 -12.042 1.00 91.88 85 PHE A N 1
ATOM 628 C CA . PHE A 1 85 ? 9.856 -4.392 -12.372 1.00 91.88 85 PHE A CA 1
ATOM 629 C C . PHE A 1 85 ? 9.853 -3.182 -11.450 1.00 91.88 85 PHE A C 1
ATOM 631 O O . PHE A 1 85 ? 10.150 -3.263 -10.254 1.00 91.88 85 PHE A O 1
ATOM 638 N N . LYS A 1 86 ? 9.490 -2.040 -12.014 1.00 92.44 86 LYS A N 1
ATOM 639 C CA . LYS A 1 86 ? 9.304 -0.780 -11.300 1.00 92.44 86 LYS A CA 1
ATOM 640 C C . LYS A 1 86 ? 7.854 -0.337 -11.418 1.00 92.44 86 LYS A C 1
ATOM 642 O O . LYS A 1 86 ? 7.125 -0.757 -12.310 1.00 92.44 86 LYS A O 1
ATOM 647 N N . GLY A 1 87 ? 7.443 0.560 -10.531 1.00 90.12 87 GLY A N 1
ATOM 648 C CA . GLY A 1 87 ? 6.142 1.216 -10.610 1.00 90.12 87 GLY A CA 1
ATOM 649 C C . GLY A 1 87 ? 5.866 1.797 -11.990 1.00 90.12 87 GLY A C 1
ATOM 650 O O . GLY A 1 87 ? 4.756 1.669 -12.487 1.00 90.12 87 GLY A O 1
ATOM 651 N N . GLY A 1 88 ? 6.868 2.390 -12.641 1.00 90.12 88 GLY A N 1
ATOM 652 C CA . GLY A 1 88 ? 6.733 2.935 -13.997 1.00 90.12 88 GLY A CA 1
ATOM 653 C C . GLY A 1 88 ? 6.385 1.918 -15.094 1.00 90.12 88 GLY A C 1
ATOM 654 O O . GLY A 1 88 ? 6.003 2.346 -16.174 1.00 90.12 88 GLY A O 1
ATOM 655 N N . ASP A 1 89 ? 6.492 0.611 -14.836 1.00 92.94 89 ASP A N 1
ATOM 656 C CA . ASP A 1 89 ? 6.117 -0.437 -15.800 1.00 92.94 89 ASP A CA 1
ATOM 657 C C . ASP A 1 89 ? 4.616 -0.781 -15.738 1.00 92.94 89 ASP A C 1
ATOM 659 O O . ASP A 1 89 ? 4.121 -1.561 -16.549 1.00 92.94 89 ASP A O 1
ATOM 663 N N . ARG A 1 90 ? 3.882 -0.213 -14.771 1.00 94.62 90 ARG A N 1
ATOM 664 C CA . ARG A 1 90 ? 2.440 -0.423 -14.615 1.00 94.62 90 ARG A CA 1
ATOM 665 C C . ARG A 1 90 ? 1.635 0.307 -15.686 1.00 94.62 90 ARG A C 1
ATOM 667 O O . ARG A 1 90 ? 1.991 1.403 -16.118 1.00 94.62 90 ARG A O 1
ATOM 674 N N . THR A 1 91 ? 0.465 -0.233 -15.994 1.00 95.06 91 THR A N 1
ATOM 675 C CA . THR A 1 91 ? -0.608 0.483 -16.692 1.00 95.06 91 THR A CA 1
ATOM 676 C C . THR A 1 91 ? -1.646 1.011 -15.700 1.00 95.06 91 THR A C 1
ATOM 678 O O . THR A 1 91 ? -1.871 0.436 -14.636 1.00 95.06 91 THR A O 1
ATOM 681 N N . GLY A 1 92 ? -2.314 2.106 -16.066 1.00 93.31 92 GLY A N 1
ATOM 682 C CA . GLY A 1 92 ? -3.368 2.719 -15.258 1.00 93.31 92 GLY A CA 1
ATOM 683 C C . GLY A 1 92 ? -2.910 3.910 -14.415 1.00 93.31 92 GLY A C 1
ATOM 684 O O . GLY A 1 92 ? -1.752 4.033 -14.018 1.00 93.31 92 GLY A O 1
ATOM 685 N N . GLU A 1 93 ? -3.863 4.806 -14.166 1.00 94.44 93 GLU A N 1
ATOM 686 C CA . GLU A 1 93 ? -3.700 5.973 -13.300 1.00 94.44 93 GLU A CA 1
ATOM 687 C C . GLU A 1 93 ? -3.615 5.526 -11.834 1.00 94.44 93 GLU A C 1
ATOM 689 O O . GLU A 1 93 ? -4.324 4.613 -11.413 1.00 94.44 93 GLU A O 1
ATOM 694 N N . VAL A 1 94 ? -2.737 6.163 -11.056 1.00 95.25 94 VAL A N 1
ATOM 695 C CA . VAL A 1 94 ? -2.672 5.952 -9.604 1.00 95.25 94 VAL A CA 1
ATOM 696 C C . VAL A 1 94 ? -3.512 6.981 -8.876 1.00 95.25 94 VAL A C 1
ATOM 698 O O . VAL A 1 94 ? -3.680 8.108 -9.345 1.00 95.25 94 VAL A O 1
ATOM 701 N N . ILE A 1 95 ? -3.969 6.616 -7.683 1.00 95.31 95 ILE A N 1
ATOM 702 C CA . ILE A 1 95 ? -4.836 7.448 -6.855 1.00 95.31 95 ILE A CA 1
ATOM 703 C C . ILE A 1 95 ? -4.268 8.853 -6.614 1.00 95.31 95 ILE A C 1
ATOM 705 O O . ILE A 1 95 ? -5.028 9.811 -6.625 1.00 95.31 95 ILE A O 1
ATOM 709 N N . SER A 1 96 ? -2.946 9.020 -6.482 1.00 95.00 96 SER A N 1
ATOM 710 C CA . SER A 1 96 ? -2.334 10.345 -6.300 1.00 95.00 96 SER A CA 1
ATOM 711 C C . SER A 1 96 ? -2.536 11.267 -7.505 1.00 95.00 96 SER A C 1
ATOM 713 O O . SER A 1 96 ? -2.899 12.427 -7.327 1.00 95.00 96 SER A O 1
ATOM 715 N N . SER A 1 97 ? -2.359 10.756 -8.728 1.00 94.75 97 SER A N 1
ATOM 716 C CA . SER A 1 97 ? -2.594 11.523 -9.959 1.00 94.75 97 SER A CA 1
ATOM 717 C C . SER A 1 97 ? -4.086 11.772 -10.180 1.00 94.75 97 SER A C 1
ATOM 719 O O . SER A 1 97 ? -4.476 12.870 -10.575 1.00 94.75 97 SER A O 1
ATOM 721 N N . HIS A 1 98 ? -4.933 10.796 -9.840 1.00 95.12 98 HIS A N 1
ATOM 722 C CA . HIS A 1 98 ? -6.384 10.967 -9.866 1.00 95.12 98 HIS A CA 1
ATOM 723 C C . HIS A 1 98 ? -6.838 12.110 -8.942 1.00 95.12 98 HIS A C 1
ATOM 725 O O . HIS A 1 98 ? -7.561 13.008 -9.367 1.00 95.12 98 HIS A O 1
ATOM 731 N N . LEU A 1 99 ? -6.361 12.127 -7.692 1.00 94.56 99 LEU A N 1
ATOM 732 C CA . LEU A 1 99 ? -6.653 13.186 -6.721 1.00 94.56 99 LEU A CA 1
ATOM 733 C C . LEU A 1 99 ? -6.162 14.558 -7.207 1.00 94.56 99 LEU A C 1
ATOM 735 O O . LEU A 1 99 ? -6.912 15.534 -7.145 1.00 94.56 99 LEU A O 1
ATOM 739 N N . ALA A 1 100 ? -4.946 14.629 -7.753 1.00 94.94 100 ALA A N 1
ATOM 740 C CA . ALA A 1 100 ? -4.378 15.878 -8.257 1.00 94.94 100 ALA A CA 1
ATOM 741 C C . ALA A 1 100 ? -5.193 16.488 -9.404 1.00 94.94 100 ALA A C 1
ATOM 743 O O . ALA A 1 100 ? -5.406 17.701 -9.429 1.00 94.94 100 ALA A O 1
ATOM 744 N N . ARG A 1 101 ? -5.734 15.666 -10.311 1.00 94.81 101 ARG A N 1
ATOM 745 C CA . ARG A 1 101 ? -6.646 16.136 -11.371 1.00 94.81 101 ARG A CA 1
ATOM 746 C C . ARG A 1 101 ? -7.921 16.782 -10.839 1.00 94.81 101 ARG A C 1
ATOM 748 O O . ARG A 1 101 ? -8.522 17.599 -11.531 1.00 94.81 101 ARG A O 1
ATOM 755 N N . HIS A 1 102 ? -8.328 16.420 -9.628 1.00 94.00 102 HIS A N 1
ATOM 756 C CA . HIS A 1 102 ? -9.458 17.015 -8.922 1.00 94.00 102 HIS A CA 1
ATOM 757 C C . HIS A 1 102 ? -9.041 18.162 -7.985 1.00 94.00 102 HIS A C 1
ATOM 759 O O . HIS A 1 102 ? -9.839 18.603 -7.160 1.00 94.00 102 HIS A O 1
ATOM 765 N N . GLY A 1 103 ? -7.809 18.668 -8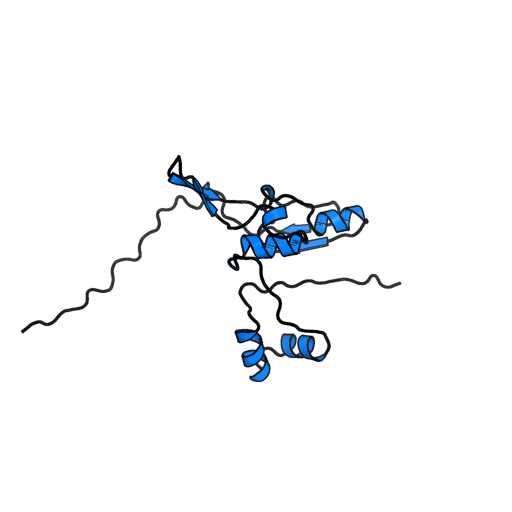.110 1.00 93.75 103 GLY A N 1
ATOM 766 C CA . GLY A 1 103 ? -7.294 19.778 -7.306 1.00 93.75 103 GLY A CA 1
ATOM 767 C C . GLY A 1 103 ? -6.984 19.402 -5.855 1.00 93.75 103 GLY A C 1
ATOM 768 O O . GLY A 1 103 ? -6.864 20.291 -5.012 1.00 93.75 103 GLY A O 1
ATOM 769 N N . LEU A 1 104 ? -6.875 18.105 -5.547 1.00 93.69 104 LEU A N 1
ATOM 770 C CA . LEU A 1 104 ? -6.568 17.603 -4.209 1.00 93.69 104 LEU A CA 1
ATOM 771 C C . LEU A 1 104 ? -5.084 17.257 -4.084 1.00 93.69 104 LEU A C 1
ATOM 773 O O . LEU A 1 104 ? -4.471 16.710 -4.999 1.00 93.69 104 LEU A O 1
ATOM 777 N N . THR A 1 105 ? -4.511 17.539 -2.918 1.00 94.62 105 THR A N 1
ATOM 778 C CA . THR A 1 105 ? -3.125 17.193 -2.595 1.00 94.62 105 THR A CA 1
ATOM 779 C C . THR A 1 105 ? -3.059 15.839 -1.898 1.00 94.62 105 THR A C 1
ATOM 781 O O . THR A 1 105 ? -3.970 15.447 -1.164 1.00 94.62 105 THR A O 1
ATOM 784 N N . SER A 1 106 ? -1.976 15.100 -2.131 1.00 95.38 106 SER A N 1
ATOM 785 C CA . SER A 1 106 ? -1.759 13.784 -1.528 1.00 95.38 106 SER A CA 1
ATOM 786 C C . SER A 1 106 ? -0.307 13.582 -1.094 1.00 95.38 106 SER A C 1
ATOM 788 O O . SER A 1 106 ? 0.605 14.282 -1.532 1.00 95.38 106 SER A O 1
ATOM 790 N N . GLY A 1 107 ? -0.096 12.633 -0.185 1.00 95.25 107 GLY A N 1
ATOM 791 C CA . GLY A 1 107 ? 1.221 12.267 0.320 1.00 95.25 107 GLY A CA 1
ATOM 792 C C . GLY A 1 107 ? 1.393 10.758 0.294 1.00 95.25 107 GLY A C 1
ATOM 793 O O . GLY A 1 107 ? 0.591 10.051 0.902 1.00 95.25 107 GLY A O 1
ATOM 794 N N . LEU A 1 108 ? 2.411 10.258 -0.406 1.00 95.88 108 LEU A N 1
ATOM 795 C CA . LEU A 1 108 ? 2.749 8.832 -0.440 1.00 95.88 108 LEU A CA 1
ATOM 796 C C . LEU A 1 108 ? 4.119 8.614 0.204 1.00 95.88 108 LEU A C 1
ATOM 798 O O . LEU A 1 108 ? 5.121 9.173 -0.239 1.00 95.88 108 LEU A O 1
ATOM 802 N N . LEU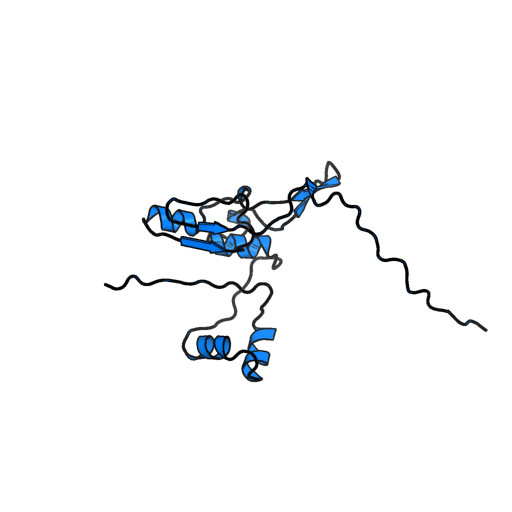 A 1 109 ? 4.170 7.774 1.236 1.00 95.12 109 LEU A N 1
ATOM 803 C CA . LEU A 1 109 ? 5.391 7.457 1.973 1.00 95.12 109 LEU A CA 1
ATOM 804 C C . LEU A 1 109 ? 5.601 5.947 2.002 1.00 95.12 109 LEU A C 1
ATOM 806 O O . LEU A 1 109 ? 4.751 5.217 2.502 1.00 95.12 109 LEU A O 1
ATOM 810 N N . ASN A 1 110 ? 6.746 5.492 1.491 1.00 93.50 110 ASN A N 1
ATOM 811 C CA . ASN A 1 110 ? 7.178 4.095 1.544 1.00 93.50 110 ASN A CA 1
ATOM 812 C C . ASN A 1 110 ? 6.183 3.095 0.917 1.00 93.50 110 ASN A C 1
ATOM 814 O O . ASN A 1 110 ? 6.123 1.936 1.315 1.00 93.50 110 ASN A O 1
ATOM 818 N N . VAL A 1 111 ? 5.400 3.534 -0.074 1.00 94.38 111 VAL A N 1
ATOM 819 C CA . VAL A 1 111 ? 4.440 2.666 -0.771 1.00 94.38 111 VAL A CA 1
ATOM 820 C C . VAL A 1 111 ? 5.162 1.878 -1.874 1.00 94.38 111 VAL A C 1
ATOM 822 O O . VAL A 1 111 ? 5.757 2.507 -2.759 1.00 94.38 111 VAL A O 1
ATOM 825 N N . PRO A 1 112 ? 5.141 0.528 -1.865 1.00 93.19 112 PRO A N 1
ATOM 826 C CA . PRO A 1 112 ? 5.765 -0.291 -2.904 1.00 93.19 112 PRO A CA 1
ATOM 827 C C . PRO A 1 112 ? 5.261 0.033 -4.310 1.00 93.19 112 PRO A C 1
ATOM 829 O O . PRO A 1 112 ? 4.151 0.520 -4.497 1.00 93.19 112 PRO A O 1
ATOM 832 N N . MET A 1 113 ? 6.095 -0.250 -5.313 1.00 93.19 113 MET A N 1
ATOM 833 C CA . MET A 1 113 ? 5.780 -0.008 -6.729 1.00 93.19 113 MET A CA 1
ATOM 834 C C . MET A 1 113 ? 5.477 1.460 -7.074 1.00 93.19 113 MET A C 1
ATOM 836 O O . MET A 1 113 ? 4.742 1.743 -8.015 1.00 93.19 113 MET A O 1
ATOM 840 N N . THR A 1 114 ? 6.095 2.409 -6.363 1.00 93.56 114 THR A N 1
ATOM 841 C CA . THR A 1 114 ? 6.017 3.846 -6.691 1.00 93.56 114 THR A CA 1
ATOM 842 C C . THR A 1 114 ? 7.277 4.409 -7.350 1.00 93.56 114 THR A C 1
ATOM 844 O O . THR A 1 114 ? 7.276 5.571 -7.728 1.00 93.56 114 THR A O 1
ATOM 847 N N . TYR A 1 115 ? 8.346 3.619 -7.528 1.00 91.75 115 TYR A N 1
ATOM 848 C CA . TYR A 1 115 ? 9.533 4.049 -8.282 1.00 91.75 115 TYR A CA 1
ATOM 849 C C . TYR A 1 115 ? 9.310 3.926 -9.809 1.00 91.75 115 TYR A C 1
ATOM 851 O O . TYR A 1 115 ? 8.775 2.908 -10.245 1.00 91.75 115 TYR A O 1
ATOM 859 N N . PRO A 1 116 ? 9.771 4.867 -10.655 1.00 90.38 116 PRO A N 1
ATOM 860 C CA . PRO A 1 116 ? 10.289 6.180 -10.286 1.00 90.38 116 PRO A CA 1
ATOM 861 C C . PRO A 1 116 ? 9.180 7.043 -9.685 1.00 90.38 116 PRO A C 1
ATOM 863 O O . PRO A 1 116 ? 8.041 6.978 -10.143 1.00 90.38 116 PRO A O 1
ATOM 866 N N . ALA A 1 117 ? 9.534 7.837 -8.671 1.00 89.00 117 ALA A N 1
ATOM 867 C CA . ALA A 1 117 ? 8.579 8.694 -7.984 1.00 89.00 117 ALA A CA 1
ATOM 868 C C . ALA A 1 117 ? 7.928 9.663 -8.980 1.00 89.00 117 ALA A C 1
ATOM 870 O O . ALA A 1 117 ? 8.620 10.377 -9.707 1.00 89.00 117 ALA A O 1
ATOM 871 N N . GLN A 1 118 ? 6.599 9.679 -9.003 1.00 85.44 118 GLN A N 1
ATOM 872 C CA . GLN A 1 118 ? 5.788 10.582 -9.815 1.00 85.44 118 GLN A CA 1
ATOM 873 C C . GLN A 1 118 ? 4.973 11.439 -8.858 1.00 85.44 118 GLN A C 1
ATOM 875 O O . GLN A 1 118 ? 4.071 10.938 -8.190 1.00 85.44 118 GLN A O 1
ATOM 880 N N . CYS A 1 119 ? 5.337 12.712 -8.741 1.00 87.94 119 CYS A N 1
ATOM 881 C CA . CYS A 1 119 ? 4.739 13.612 -7.769 1.00 87.94 119 CYS A CA 1
ATOM 882 C C . CYS A 1 119 ? 4.125 14.823 -8.460 1.00 87.94 119 CYS A C 1
ATOM 884 O O . CYS A 1 119 ? 4.777 15.487 -9.262 1.00 87.94 119 CYS A O 1
ATOM 886 N N . GLU A 1 120 ? 2.884 15.112 -8.093 1.00 91.50 120 GLU A N 1
ATOM 887 C CA . GLU A 1 120 ? 2.121 16.248 -8.596 1.00 91.50 120 GLU A CA 1
ATOM 888 C C . GLU A 1 120 ? 2.424 17.510 -7.761 1.00 91.50 120 GLU A C 1
ATOM 890 O O . GLU A 1 120 ? 2.810 17.391 -6.588 1.00 91.50 120 GLU A O 1
ATOM 895 N N . PRO A 1 121 ? 2.253 18.727 -8.310 1.00 90.06 121 PRO A N 1
ATOM 896 C CA . PRO A 1 121 ? 2.487 19.968 -7.572 1.00 90.06 121 PRO A CA 1
ATOM 897 C C . PRO A 1 121 ? 1.695 20.036 -6.257 1.00 90.06 121 PRO A C 1
ATOM 899 O O . PRO A 1 121 ? 0.508 19.722 -6.208 1.00 90.06 121 PRO A O 1
ATOM 902 N N . GLY A 1 122 ? 2.357 20.442 -5.169 1.00 89.88 122 GLY A N 1
ATOM 903 C CA . GLY A 1 122 ? 1.743 20.535 -3.835 1.00 89.88 122 GLY A CA 1
ATOM 904 C C . GLY A 1 122 ? 1.529 19.194 -3.117 1.00 89.88 122 GLY A C 1
ATOM 905 O O . GLY A 1 122 ? 1.062 19.189 -1.979 1.00 89.88 122 GLY A O 1
ATOM 906 N N . SER A 1 123 ? 1.883 18.072 -3.748 1.00 94.25 123 SER A N 1
ATOM 907 C CA . SER A 1 123 ? 1.908 16.735 -3.145 1.00 94.25 123 SER A CA 1
ATOM 908 C C . SER A 1 123 ? 3.340 16.327 -2.781 1.00 94.25 123 SER A C 1
ATOM 910 O O . SER A 1 123 ? 4.301 17.011 -3.139 1.00 94.25 123 SER A O 1
ATOM 912 N N . PHE A 1 124 ? 3.503 15.207 -2.074 1.00 94.81 124 PHE A N 1
ATOM 913 C CA . PHE A 1 124 ? 4.821 14.601 -1.857 1.00 94.81 124 PHE A CA 1
ATOM 914 C C . PHE A 1 124 ? 4.800 13.091 -2.104 1.00 94.81 124 PHE A C 1
ATOM 916 O O . PHE A 1 124 ? 3.813 12.406 -1.830 1.00 94.81 124 PHE A O 1
ATOM 923 N N . MET A 1 125 ? 5.920 12.557 -2.591 1.00 94.56 125 MET A N 1
ATOM 924 C CA . MET A 1 125 ? 6.126 11.121 -2.752 1.00 94.56 125 MET A CA 1
ATOM 925 C C . MET A 1 125 ? 7.544 10.740 -2.336 1.00 94.56 125 MET A C 1
ATOM 927 O O . MET A 1 125 ? 8.521 11.246 -2.885 1.00 94.56 125 MET A O 1
ATOM 931 N N . VAL A 1 126 ? 7.646 9.809 -1.392 1.00 93.25 126 VAL A N 1
ATOM 932 C CA . VAL A 1 126 ? 8.900 9.186 -0.965 1.00 93.25 126 VAL A CA 1
ATOM 933 C C . VAL A 1 126 ? 8.804 7.700 -1.283 1.00 93.25 126 VAL A C 1
ATOM 935 O O . VAL A 1 126 ? 8.218 6.921 -0.528 1.00 93.25 126 VAL A O 1
ATOM 938 N N . SER A 1 127 ? 9.334 7.313 -2.442 1.00 88.56 127 SER A N 1
ATOM 939 C CA . SER A 1 127 ? 9.309 5.922 -2.893 1.00 88.56 127 SER A CA 1
ATOM 940 C C . SER A 1 127 ? 10.268 5.047 -2.080 1.00 88.56 127 SER A C 1
ATOM 942 O O . SER A 1 127 ? 11.372 5.494 -1.755 1.00 88.56 127 SER A O 1
ATOM 944 N N . PRO A 1 128 ? 9.898 3.784 -1.797 1.00 82.81 128 PRO A N 1
ATOM 945 C CA . PRO A 1 128 ? 10.826 2.820 -1.235 1.00 82.81 128 PRO A CA 1
ATOM 946 C C . PRO A 1 128 ? 11.973 2.581 -2.213 1.00 82.81 128 PRO A C 1
ATOM 948 O O . PRO A 1 128 ? 11.794 2.572 -3.436 1.00 82.81 128 PRO A O 1
ATOM 951 N N . CYS A 1 129 ? 13.163 2.356 -1.668 1.00 59.00 129 CYS A N 1
ATOM 952 C CA . CYS A 1 129 ? 14.325 2.012 -2.467 1.00 59.00 129 CYS A CA 1
ATOM 953 C C . CYS A 1 129 ? 14.174 0.566 -2.968 1.00 59.00 129 CYS A C 1
ATOM 955 O O . CYS A 1 129 ? 14.539 -0.376 -2.270 1.00 59.00 129 CYS A O 1
ATOM 957 N N . LEU A 1 130 ? 13.652 0.367 -4.183 1.00 55.09 130 LEU A N 1
ATOM 958 C CA . LEU A 1 130 ? 14.060 -0.804 -4.958 1.00 55.09 130 LEU A CA 1
ATOM 959 C C . LEU A 1 130 ? 15.484 -0.510 -5.414 1.00 55.09 130 LEU A C 1
ATOM 961 O O . LEU A 1 130 ? 15.707 0.391 -6.224 1.00 55.09 130 LEU A O 1
ATOM 965 N N . ALA A 1 131 ? 16.437 -1.200 -4.790 1.00 39.91 131 ALA A N 1
ATOM 966 C CA . ALA A 1 131 ? 17.859 -0.966 -4.957 1.00 39.91 131 ALA A CA 1
ATOM 967 C C . ALA A 1 131 ? 18.218 -0.752 -6.433 1.00 39.91 131 ALA A C 1
ATOM 969 O O . ALA A 1 131 ? 17.934 -1.573 -7.307 1.00 39.91 131 ALA A O 1
ATOM 970 N N . ARG A 1 132 ? 18.860 0.389 -6.694 1.00 40.81 132 ARG A N 1
ATOM 971 C CA . ARG A 1 132 ? 19.528 0.683 -7.958 1.00 40.81 132 ARG A CA 1
ATOM 972 C C . ARG A 1 132 ? 20.401 -0.529 -8.319 1.00 40.81 132 ARG A C 1
ATOM 974 O O . ARG A 1 132 ? 21.117 -1.035 -7.459 1.00 40.81 132 ARG A O 1
ATOM 981 N N . ARG A 1 133 ? 20.359 -0.977 -9.580 1.00 43.66 133 ARG A N 1
ATOM 982 C CA . ARG A 1 133 ? 21.105 -2.139 -10.117 1.00 43.66 133 ARG A CA 1
ATOM 983 C C . ARG A 1 133 ? 22.598 -2.163 -9.733 1.00 43.66 133 ARG A C 1
ATOM 985 O O . ARG A 1 133 ? 23.195 -3.228 -9.676 1.00 43.66 133 ARG A O 1
ATOM 992 N N . GLU A 1 134 ? 23.174 -1.003 -9.438 1.00 39.34 134 GLU A N 1
ATOM 993 C CA . GLU A 1 134 ? 24.566 -0.803 -9.013 1.00 39.34 134 GLU A CA 1
ATOM 994 C C . GLU A 1 134 ? 24.866 -1.251 -7.568 1.00 39.34 134 GLU A C 1
ATOM 996 O O . GLU A 1 134 ? 26.025 -1.448 -7.224 1.00 39.34 134 GLU A O 1
ATOM 1001 N N . LEU A 1 135 ? 23.854 -1.433 -6.711 1.00 37.12 135 LEU A N 1
ATOM 1002 C CA . LEU A 1 135 ? 24.037 -1.813 -5.301 1.00 37.12 135 LEU A CA 1
ATOM 1003 C C . LEU A 1 135 ? 23.906 -3.327 -5.052 1.00 37.12 135 LEU A C 1
ATOM 1005 O O . LEU A 1 135 ? 24.278 -3.802 -3.982 1.00 37.12 135 LEU A O 1
ATOM 1009 N N . ILE A 1 136 ? 23.431 -4.096 -6.040 1.00 41.72 136 ILE A N 1
ATOM 1010 C CA . ILE A 1 136 ? 23.278 -5.565 -5.977 1.00 41.72 136 ILE A CA 1
ATOM 1011 C C . ILE A 1 136 ? 24.358 -6.262 -6.828 1.00 41.72 136 ILE A C 1
ATOM 1013 O O . ILE A 1 136 ? 24.101 -7.245 -7.515 1.00 41.72 136 ILE A O 1
ATOM 1017 N N . THR A 1 137 ? 25.584 -5.736 -6.841 1.00 34.19 137 THR A N 1
ATOM 1018 C CA . THR A 1 137 ? 26.753 -6.451 -7.395 1.00 34.19 137 THR A CA 1
ATOM 1019 C C . THR A 1 137 ? 27.763 -6.848 -6.327 1.00 34.19 137 THR A C 1
ATOM 1021 O O . THR A 1 137 ? 28.787 -7.443 -6.657 1.00 34.19 137 THR A O 1
ATOM 1024 N N . SER A 1 138 ? 27.488 -6.585 -5.046 1.00 32.12 138 SER A N 1
ATOM 1025 C CA . SER A 1 138 ? 28.247 -7.247 -3.987 1.00 32.12 138 SER A CA 1
ATOM 1026 C C . SER A 1 138 ? 27.896 -8.734 -4.018 1.00 32.12 138 SER A C 1
ATOM 1028 O O . SER A 1 138 ? 26.718 -9.069 -3.865 1.00 32.12 138 SER A O 1
ATOM 1030 N N . PRO A 1 139 ? 28.870 -9.636 -4.242 1.00 31.92 139 PRO A N 1
ATOM 1031 C CA . PRO A 1 139 ? 28.596 -11.060 -4.231 1.00 31.92 139 PRO A CA 1
ATOM 1032 C C . PRO A 1 139 ? 27.984 -11.411 -2.880 1.00 31.92 139 PRO A C 1
ATOM 1034 O O . PRO A 1 139 ? 28.493 -11.001 -1.833 1.00 31.92 139 PRO A O 1
ATOM 1037 N N . VAL A 1 140 ? 26.882 -12.160 -2.916 1.00 43.25 140 VAL A N 1
ATOM 1038 C CA . VAL A 1 140 ? 26.319 -12.816 -1.739 1.00 43.25 140 VAL A CA 1
ATOM 1039 C C . VAL A 1 140 ? 27.460 -13.603 -1.100 1.00 43.25 140 VAL A C 1
ATOM 1041 O O . VAL A 1 140 ? 27.870 -14.643 -1.611 1.00 43.25 140 VAL A O 1
ATOM 1044 N N . ARG A 1 141 ? 28.025 -13.089 -0.001 1.00 32.56 141 ARG A N 1
ATOM 1045 C CA . ARG A 1 141 ? 28.871 -13.903 0.866 1.00 32.56 141 ARG A CA 1
ATOM 1046 C C . ARG A 1 141 ? 27.929 -14.911 1.494 1.00 32.56 141 ARG A C 1
ATOM 1048 O O . ARG A 1 141 ? 27.178 -14.577 2.407 1.00 32.56 141 ARG A O 1
ATOM 1055 N N . SER A 1 142 ? 27.943 -16.130 0.969 1.00 34.56 142 SER A N 1
ATOM 1056 C CA . SER A 1 142 ? 27.423 -17.287 1.684 1.00 34.56 142 SER A CA 1
ATOM 1057 C C . SER A 1 142 ? 27.976 -17.247 3.116 1.00 34.56 142 SER A C 1
ATOM 1059 O O . SER A 1 142 ? 29.182 -17.016 3.277 1.00 34.56 142 SER A O 1
ATOM 1061 N N . PRO A 1 143 ? 27.136 -17.411 4.153 1.00 34.44 143 PRO A N 1
ATOM 1062 C CA . PRO A 1 143 ? 27.627 -17.462 5.522 1.00 34.44 143 PRO A CA 1
ATOM 1063 C C . PRO A 1 143 ? 28.677 -18.579 5.626 1.00 34.44 143 PRO A C 1
ATOM 1065 O O . PRO A 1 143 ? 28.526 -19.611 4.964 1.00 34.44 143 PRO A O 1
ATOM 1068 N N . PRO A 1 144 ? 29.765 -18.388 6.397 1.00 35.62 144 PRO A N 1
ATOM 1069 C CA . PRO A 1 144 ? 30.759 -19.433 6.563 1.00 35.62 144 PRO A CA 1
ATOM 1070 C C . PRO A 1 144 ? 30.065 -20.681 7.108 1.00 35.62 144 PRO A C 1
ATOM 1072 O O . PRO A 1 144 ? 29.293 -20.615 8.062 1.00 35.62 144 PRO A O 1
ATOM 1075 N N . THR A 1 145 ? 30.322 -21.806 6.452 1.00 41.69 145 THR A N 1
ATOM 1076 C CA . THR A 1 145 ? 29.820 -23.136 6.778 1.00 41.69 145 THR A CA 1
ATOM 1077 C C . THR A 1 145 ? 30.106 -23.474 8.243 1.00 41.69 145 THR A C 1
ATOM 1079 O O . THR A 1 145 ? 31.180 -23.970 8.574 1.00 41.69 145 THR A O 1
ATOM 1082 N N . VAL A 1 146 ? 29.146 -23.231 9.134 1.00 41.72 146 VAL A N 1
ATOM 1083 C CA . VAL A 1 146 ? 29.180 -23.701 10.524 1.00 41.72 146 VAL A CA 1
ATOM 1084 C C . VAL A 1 146 ? 27.981 -24.608 10.734 1.00 41.72 146 VAL A C 1
ATOM 1086 O O . VAL A 1 146 ? 26.983 -24.207 11.311 1.00 41.72 146 VAL A O 1
ATOM 1089 N N . PHE A 1 147 ? 28.074 -25.827 10.203 1.00 32.50 147 PHE A N 1
ATOM 1090 C CA . PHE A 1 147 ? 27.474 -27.029 10.788 1.00 32.50 147 PHE A CA 1
ATOM 1091 C C . PHE A 1 147 ? 28.007 -28.252 10.026 1.00 32.50 147 PHE A C 1
ATOM 1093 O O . PHE A 1 147 ? 27.586 -28.544 8.910 1.00 32.50 147 PHE A O 1
ATOM 1100 N N . ARG A 1 148 ? 28.971 -28.969 10.612 1.00 31.27 148 ARG A N 1
ATOM 1101 C CA . ARG A 1 148 ? 29.223 -30.373 10.261 1.00 31.27 148 ARG A CA 1
ATOM 1102 C C . ARG A 1 148 ? 28.582 -31.219 11.360 1.00 31.27 148 ARG A C 1
ATOM 1104 O O . ARG A 1 148 ? 29.061 -31.142 12.492 1.00 31.27 148 ARG A O 1
ATOM 1111 N N . PRO A 1 149 ? 27.536 -32.013 11.088 1.00 32.16 149 PRO A N 1
ATOM 1112 C CA . PRO A 1 149 ? 27.100 -33.007 12.051 1.00 32.16 149 PRO A CA 1
ATOM 1113 C C . PRO A 1 149 ? 28.171 -34.103 12.118 1.00 32.16 149 PRO A C 1
ATOM 1115 O O . PRO A 1 149 ? 28.536 -34.699 11.104 1.00 32.16 149 PRO A O 1
ATOM 1118 N N . LYS A 1 150 ? 28.709 -34.349 13.318 1.00 33.25 150 LYS A N 1
ATOM 1119 C CA . LYS A 1 150 ? 29.460 -35.573 13.607 1.00 33.25 150 LYS A CA 1
ATOM 1120 C C . LYS A 1 150 ? 28.473 -36.736 13.520 1.00 33.25 150 LYS A C 1
ATOM 1122 O O . LYS A 1 150 ? 27.678 -36.929 14.432 1.00 33.25 150 LYS A O 1
ATOM 1127 N N . ILE A 1 151 ? 28.523 -37.495 12.431 1.00 36.34 151 ILE A N 1
ATOM 1128 C CA . ILE A 1 151 ? 27.969 -38.846 12.408 1.00 36.34 151 ILE A CA 1
ATOM 1129 C C . ILE A 1 151 ? 28.988 -39.722 13.135 1.00 36.34 151 ILE A C 1
ATOM 1131 O O . ILE A 1 151 ? 30.102 -39.924 12.656 1.00 36.34 151 ILE A O 1
ATOM 1135 N N . LEU A 1 152 ? 28.619 -40.155 14.338 1.00 36.28 152 LEU A N 1
ATOM 1136 C CA . LEU A 1 152 ? 29.290 -41.225 15.058 1.00 36.28 152 LEU A CA 1
ATOM 1137 C C . LEU A 1 152 ? 28.796 -42.537 14.433 1.00 36.28 152 LEU A C 1
ATOM 1139 O O . LEU A 1 152 ? 27.609 -42.842 14.518 1.00 36.28 152 LEU A O 1
ATOM 1143 N N . ALA A 1 153 ? 29.686 -43.277 13.783 1.00 34.53 153 ALA A N 1
ATOM 1144 C CA . ALA A 1 153 ? 29.482 -44.682 13.464 1.00 34.53 153 ALA A CA 1
ATOM 1145 C C . ALA A 1 153 ? 30.578 -45.460 14.201 1.00 34.53 153 ALA A C 1
ATOM 1147 O O . ALA A 1 153 ? 31.753 -45.102 14.106 1.00 34.53 153 ALA A O 1
ATOM 1148 N N . THR A 1 154 ? 30.133 -46.428 15.002 1.00 44.34 154 THR A N 1
ATOM 1149 C CA . THR A 1 154 ? 30.891 -47.567 15.544 1.00 44.34 154 THR A CA 1
ATOM 1150 C C . THR A 1 154 ? 31.704 -48.275 14.476 1.00 44.34 154 THR A C 1
ATOM 1152 O O . THR A 1 154 ? 31.140 -48.444 13.369 1.00 44.34 154 THR A O 1
#

Solvent-accessible surface area (backbone atoms only — not comparable to full-atom values): 9995 Å² total; per-residue (Å²): 128,87,80,87,80,87,86,86,86,84,68,84,92,68,48,64,88,55,50,53,60,37,35,74,71,61,74,34,64,70,60,43,48,48,46,72,80,56,80,76,81,93,75,87,72,49,87,91,67,32,65,46,20,40,42,45,25,70,41,43,76,37,56,49,91,68,22,68,38,60,54,56,56,52,66,41,82,90,80,69,44,81,45,74,61,49,28,72,71,45,46,79,66,39,54,62,61,56,38,43,78,73,76,42,71,46,76,47,70,62,46,67,59,36,32,70,66,79,66,57,90,87,36,49,60,46,47,49,83,75,73,58,79,84,72,75,69,69,75,83,75,72,75,80,90,82,79,81,83,83,79,86,75,134

Sequence (154 aa):
MPTMRILVIGLDAATMDLIEPWAAAGHLPALTGLMNEGASARLLSTPNMHSASAWTSILTGLNPGRHGLFVFSDRDFATGKQVFFKGGDRTGEVISSHLARHGLTSGLLNVPMTYPAQCEPGSFMVSPCLARRELITSPVRSPPTVFRPKILAT

Radius of gyration: 21.2 Å; Cα contacts (8 Å, |Δi|>4): 161; chains: 1; bounding box: 47×71×48 Å

pLDDT: mean 83.93, std 21.46, range [31.27, 98.38]

Foldseek 3Di:
DPDDDDDDDDDPPDAPVNVVVCVVVVNCVPVVVCVVVHPDDGDDAAPPNELQQRLLCVFFVDHCVQFVTDYQWDADPVVRDIDGDALVSTDGDTPQVVQVVVVHEEEAAARGRCPVPDHDPPYYYDYDDPDDPVVPPPPPPDPPDPDDDPDDDD

Secondary structure (DSSP, 8-state):
-PPPP------TT--HHHHHHHHHTTS-HHHHHHHHHS--------GGG-HHHHHHHHHHS--HHHH----SEEE-TTT--EEE--GGG--S--HHHHHHHTT---EEES-TT-PSP---TT-EEE------TTSS-S---PPP----------